Protein AF-A0A965LVF4-F1 (afdb_monomer)

Nearest PDB structures (foldseek):
  2dmk-assembly1_A  TM=5.229E-01  e=3.101E+00  Homo sapiens
  4lzk-assembly1_A  TM=6.615E-01  e=2.451E+00  Burkholderia cenocepacia J2315
  3tes-assembly4_D  TM=3.630E-01  e=1.015E+00  unclassified
  8tbq-assembly2_Q  TM=2.928E-01  e=5.320E-01  Homo sapiens
  6oil-assembly1_A  TM=3.021E-01  e=8.512E-01  Homo sapiens

Secondary structure (DSSP, 8-state):
-PPPEEETTS--EEEE--TT-SEEEEEEEEEETTSPPPSS-SEEEEEE-SBTTB--EEEE-HHHHHTT----------S---PPPPGGGEEEEEEEEEEEETTEEEEEEEEEEEEES----GGG-SS----TTS-SSPPSS-------TT--TTT-GGGSPP-------TT---

pLDDT: mean 78.37, std 16.27, range [44.66, 97.69]

Foldseek 3Di:
DDAAEFQLVFWDKDKDADQQFQWKKKFKFKFFPPDDTDPHGPDIDIDGAPDNVGRIDIDGCSVVQVVQADDPDDDQDDPDPDDDDDSSRKMKIKMWMWGHHPNDTDTDDIDIHIYHNHDDDVVCPGRHDPDCVVPVDDDPDDDDQDDDPPQDCVVDVVSGDDDDDDDDDPPDDD

Sequence (174 aa):
MAINRIFARSPYIIEVDAVGQSGSKVELYIYANGTAPPSTPTYVLEKLIPASNNTQTLYNISPYLMEYIKHPSFFNNYATDNVPLSTNQYVCVDVKRYKLVASVYTLLDSLTYFAFDGFGYYEQGYNPTHIPQQTGFLDKQNYYYWADANNSPLANPLERAGTITAYLPTGYYV

Structure (mmCIF, N/CA/C/O backbone):
data_AF-A0A965LVF4-F1
#
_entry.id   AF-A0A965LVF4-F1
#
loop_
_atom_site.group_PDB
_atom_site.id
_atom_site.type_symbol
_atom_site.label_atom_id
_atom_site.label_alt_id
_atom_site.label_comp_id
_atom_site.label_asym_id
_atom_site.label_entity_id
_atom_site.label_seq_id
_atom_site.pdbx_PDB_ins_code
_atom_site.Cartn_x
_atom_site.Cartn_y
_atom_site.Cartn_z
_atom_site.occupancy
_atom_site.B_iso_or_equiv
_atom_site.auth_seq_id
_atom_site.auth_comp_id
_atom_site.auth_asym_id
_atom_site.auth_atom_id
_atom_site.pdbx_PDB_model_num
ATOM 1 N N . MET A 1 1 ? 3.081 -17.710 -5.293 1.00 44.66 1 MET A N 1
ATOM 2 C CA . MET A 1 1 ? 2.512 -16.772 -4.302 1.00 44.66 1 MET A CA 1
ATOM 3 C C . MET A 1 1 ? 1.898 -15.615 -5.075 1.00 44.66 1 MET A C 1
ATOM 5 O O . MET A 1 1 ? 2.584 -15.064 -5.927 1.00 44.66 1 MET A O 1
ATOM 9 N N . ALA A 1 2 ? 0.606 -15.334 -4.896 1.00 55.59 2 ALA A N 1
ATOM 10 C CA . ALA A 1 2 ? -0.042 -14.222 -5.590 1.00 55.59 2 ALA A CA 1
ATOM 11 C C . ALA A 1 2 ? 0.447 -12.899 -4.985 1.00 55.59 2 ALA A C 1
ATOM 13 O O . ALA A 1 2 ? 0.486 -12.755 -3.766 1.00 55.59 2 ALA A O 1
ATOM 14 N N . ILE A 1 3 ? 0.870 -11.967 -5.835 1.00 66.94 3 ILE A N 1
ATOM 15 C CA . ILE A 1 3 ? 1.339 -10.647 -5.414 1.00 66.94 3 ILE A CA 1
ATOM 16 C C . ILE A 1 3 ? 0.135 -9.714 -5.364 1.00 66.94 3 ILE A C 1
ATOM 18 O O . ILE A 1 3 ? -0.521 -9.521 -6.393 1.00 66.94 3 ILE A O 1
ATOM 22 N N . ASN A 1 4 ? -0.116 -9.110 -4.203 1.00 81.38 4 ASN A N 1
ATOM 23 C CA . ASN A 1 4 ? -1.101 -8.043 -4.069 1.00 81.38 4 ASN A CA 1
ATOM 24 C C . ASN A 1 4 ? -0.482 -6.741 -4.583 1.00 81.38 4 ASN A C 1
ATOM 26 O O . ASN A 1 4 ? 0.526 -6.274 -4.050 1.00 81.38 4 ASN A O 1
ATOM 30 N N . ARG A 1 5 ? -1.050 -6.178 -5.649 1.00 84.94 5 ARG A N 1
ATOM 31 C CA . ARG A 1 5 ? -0.487 -5.018 -6.351 1.00 84.94 5 ARG A CA 1
ATOM 32 C C . ARG A 1 5 ? -1.325 -3.777 -6.091 1.00 84.94 5 ARG A C 1
ATOM 34 O O . ARG A 1 5 ? -2.551 -3.852 -6.066 1.00 84.94 5 ARG A O 1
ATOM 41 N N . ILE A 1 6 ? -0.654 -2.642 -5.944 1.00 87.31 6 ILE A N 1
ATOM 42 C CA . ILE A 1 6 ? -1.279 -1.327 -5.844 1.00 87.31 6 ILE A CA 1
ATOM 43 C C . ILE A 1 6 ? -0.751 -0.441 -6.966 1.00 87.31 6 ILE A C 1
ATOM 45 O O . ILE A 1 6 ? 0.457 -0.281 -7.116 1.00 87.31 6 ILE A O 1
ATOM 49 N N . PHE A 1 7 ? -1.649 0.156 -7.742 1.00 88.50 7 PHE A N 1
ATOM 50 C CA . PHE A 1 7 ? -1.311 1.174 -8.728 1.00 88.50 7 PHE A CA 1
ATOM 51 C C . PHE A 1 7 ? -1.496 2.545 -8.086 1.00 88.50 7 PHE A C 1
ATOM 53 O O . PHE A 1 7 ? -2.608 3.059 -8.028 1.00 88.50 7 PHE A O 1
ATOM 60 N N . ALA A 1 8 ? -0.412 3.118 -7.559 1.00 88.25 8 ALA A N 1
ATOM 61 C CA . ALA A 1 8 ? -0.465 4.261 -6.649 1.00 88.25 8 ALA A CA 1
ATOM 62 C C . ALA A 1 8 ? -0.972 5.566 -7.296 1.00 88.25 8 ALA A C 1
ATOM 64 O O . ALA A 1 8 ? -1.378 6.474 -6.576 1.00 88.25 8 ALA A O 1
ATOM 65 N N . ARG A 1 9 ? -1.022 5.675 -8.635 1.00 84.88 9 ARG A N 1
ATOM 66 C CA . ARG A 1 9 ? -1.658 6.827 -9.310 1.00 84.88 9 ARG A CA 1
ATOM 67 C C . ARG A 1 9 ? -3.179 6.726 -9.341 1.00 84.88 9 ARG A C 1
ATOM 69 O O . ARG A 1 9 ? -3.855 7.721 -9.591 1.00 84.88 9 ARG A O 1
ATOM 76 N N . SER A 1 10 ? -3.718 5.539 -9.094 1.00 85.06 10 SER A N 1
ATOM 77 C CA . SER A 1 10 ? -5.120 5.362 -8.763 1.00 85.06 10 SER A CA 1
ATOM 78 C C . SER A 1 10 ? -5.253 5.300 -7.246 1.00 85.06 10 SER A C 1
ATOM 80 O O . SER A 1 10 ? -4.431 4.679 -6.571 1.00 85.06 10 SER A O 1
ATOM 82 N N . PRO A 1 11 ? -6.272 5.940 -6.668 1.00 89.06 11 PRO A N 1
ATOM 83 C CA . PRO A 1 11 ? -6.552 5.785 -5.248 1.00 89.06 11 PRO A CA 1
ATOM 84 C C . PRO A 1 11 ? -6.600 4.287 -4.844 1.00 89.06 11 PRO A C 1
ATOM 86 O O . PRO A 1 11 ? -7.187 3.509 -5.595 1.00 89.06 11 PRO A O 1
ATOM 89 N N . TYR A 1 12 ? -6.023 3.898 -3.685 1.00 90.81 12 TYR A N 1
ATOM 90 C CA . TYR A 1 12 ? -6.210 2.588 -3.012 1.00 90.81 12 TYR A CA 1
ATOM 91 C C . TYR A 1 12 ? -6.785 2.684 -1.564 1.00 90.81 12 TYR A C 1
ATOM 93 O O . TYR A 1 12 ? -6.193 3.349 -0.716 1.00 90.81 12 TYR A O 1
ATOM 101 N N . ILE A 1 13 ? -7.973 2.100 -1.300 1.00 92.69 13 ILE A N 1
ATOM 102 C CA . ILE A 1 13 ? -8.880 2.405 -0.183 1.00 92.69 13 ILE A CA 1
ATOM 103 C C . ILE A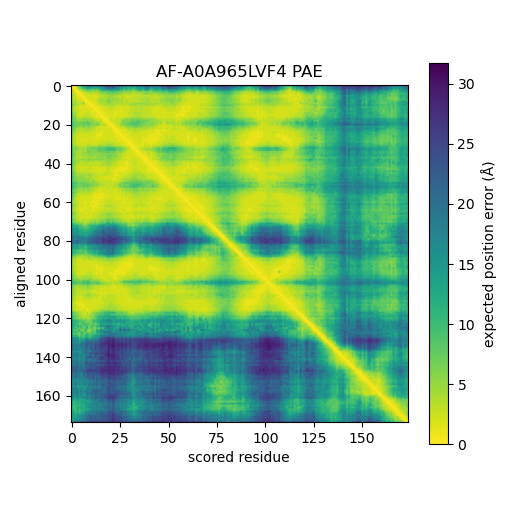 1 13 ? -8.760 1.177 0.678 1.00 92.69 13 ILE A C 1
ATOM 105 O O . ILE A 1 13 ? -9.116 0.070 0.272 1.00 92.69 13 ILE A O 1
ATOM 109 N N . ILE A 1 14 ? -8.311 1.415 1.892 1.00 93.56 14 ILE A N 1
ATOM 110 C CA . ILE A 1 14 ? -8.422 0.461 2.965 1.00 93.56 14 ILE A CA 1
ATOM 111 C C . ILE A 1 14 ? -9.705 0.771 3.720 1.00 93.56 14 ILE A C 1
ATOM 113 O O . ILE A 1 14 ? -9.871 1.860 4.274 1.00 93.56 14 ILE A O 1
ATOM 117 N N . GLU A 1 15 ? -10.609 -0.198 3.723 1.00 94.25 15 GLU A N 1
ATOM 118 C CA . GLU A 1 15 ? -11.815 -0.167 4.537 1.00 94.25 15 GLU A CA 1
ATOM 119 C C . GLU A 1 15 ? -11.566 -0.880 5.867 1.00 94.25 15 GLU A C 1
ATOM 121 O O . GLU A 1 15 ? -10.966 -1.959 5.913 1.00 94.25 15 GLU A O 1
ATOM 126 N N . VAL A 1 16 ? -12.042 -0.278 6.954 1.00 94.56 16 VAL A N 1
ATOM 127 C CA . VAL A 1 16 ? -12.186 -0.935 8.253 1.00 94.56 16 VAL A CA 1
ATOM 128 C C . VAL A 1 16 ? -13.627 -0.768 8.711 1.00 94.56 16 VAL A C 1
ATOM 130 O O . VAL A 1 16 ? -14.039 0.324 9.112 1.00 94.56 16 VAL A O 1
ATOM 133 N N . ASP A 1 17 ? -14.374 -1.865 8.656 1.00 94.69 17 ASP A N 1
ATOM 134 C CA . ASP A 1 17 ? -15.759 -1.954 9.102 1.00 94.69 17 ASP A CA 1
ATOM 135 C C . ASP A 1 17 ? -15.930 -3.199 9.982 1.00 94.69 17 ASP A C 1
ATOM 137 O O . ASP A 1 17 ? -16.076 -4.321 9.498 1.00 94.69 17 ASP A O 1
ATOM 141 N N . ALA A 1 18 ? -15.798 -3.020 11.297 1.00 91.25 18 ALA A N 1
ATOM 142 C CA . ALA A 1 18 ? -15.898 -4.109 12.260 1.00 91.25 18 ALA A CA 1
ATOM 143 C C . ALA A 1 18 ? -16.921 -3.795 13.353 1.00 91.25 18 ALA A C 1
ATOM 145 O O . ALA A 1 18 ? -16.964 -2.697 13.911 1.00 91.25 18 ALA A O 1
ATOM 146 N N . VAL A 1 19 ? -17.710 -4.809 13.714 1.00 88.94 19 VAL A N 1
ATOM 147 C CA . VAL A 1 19 ? -18.745 -4.701 14.747 1.00 88.94 19 VAL A CA 1
ATOM 148 C C . VAL A 1 19 ? -18.129 -4.354 16.103 1.00 88.94 19 VAL A C 1
ATOM 150 O O . VAL A 1 19 ? -17.117 -4.929 16.519 1.00 88.94 19 VAL A O 1
ATOM 153 N N . GLY A 1 20 ? -18.778 -3.426 16.810 1.00 87.00 20 GLY A N 1
ATOM 154 C CA . GLY A 1 20 ? -18.400 -3.024 18.165 1.00 87.00 20 GLY A CA 1
ATOM 155 C C . GLY A 1 20 ? -17.150 -2.146 18.238 1.00 87.00 20 GLY A C 1
ATOM 156 O O . GLY A 1 20 ? -16.641 -1.923 19.336 1.00 87.00 20 GLY A O 1
ATOM 157 N N . GLN A 1 21 ? -16.641 -1.657 17.103 1.00 91.81 21 GLN A N 1
ATOM 158 C CA . GLN A 1 21 ? -15.557 -0.681 17.112 1.00 91.81 21 GLN A CA 1
ATOM 159 C C . GLN A 1 21 ? -16.064 0.710 17.506 1.00 91.81 21 GLN A C 1
ATOM 161 O O . GLN A 1 21 ? -17.236 1.026 17.336 1.00 91.81 21 GLN A O 1
ATOM 166 N N . SER A 1 22 ? -15.179 1.541 18.048 1.00 93.56 22 SER A N 1
ATOM 167 C CA . SER A 1 22 ? -15.413 2.968 18.353 1.00 93.56 22 SER A CA 1
ATOM 168 C C . SER A 1 22 ? -14.593 3.889 17.438 1.00 93.56 22 SER A C 1
ATOM 170 O O . SER A 1 22 ? -14.747 5.106 17.436 1.00 93.56 22 SER A O 1
ATOM 172 N N . GLY A 1 23 ? -13.701 3.291 16.656 1.00 94.44 23 GLY A N 1
ATOM 173 C CA . GLY A 1 23 ? -12.752 3.933 15.764 1.00 94.44 23 GLY A CA 1
ATOM 174 C C . GLY A 1 23 ? -11.878 2.877 15.106 1.00 94.44 23 GLY A C 1
ATOM 175 O O . GLY A 1 23 ? -11.994 1.682 15.396 1.00 94.44 23 GLY A O 1
ATOM 176 N N . SER A 1 24 ? -10.993 3.318 14.230 1.00 96.56 24 SER A N 1
ATOM 177 C CA . SER A 1 24 ? -10.061 2.452 13.524 1.00 96.56 24 SER A CA 1
ATOM 178 C C . SER A 1 24 ? -8.711 3.131 13.356 1.00 96.56 24 SER A C 1
ATOM 180 O O . SER A 1 24 ? -8.580 4.350 13.482 1.00 96.56 24 SER A O 1
ATOM 182 N N . LYS A 1 25 ? -7.699 2.309 13.086 1.00 96.62 25 LYS A N 1
ATOM 183 C CA . LYS A 1 25 ? -6.344 2.755 12.785 1.00 96.62 25 LYS A CA 1
ATOM 184 C C . LYS A 1 25 ? -5.763 1.893 11.674 1.00 96.62 25 LYS A C 1
ATOM 186 O O . LYS A 1 25 ? -5.924 0.674 11.686 1.00 96.62 25 LYS A O 1
ATOM 191 N N . VAL A 1 26 ? -5.075 2.523 10.733 1.00 97.06 26 VAL A N 1
ATOM 192 C CA . VAL A 1 26 ? -4.299 1.868 9.682 1.00 97.06 26 VAL A CA 1
ATOM 193 C C . VAL A 1 26 ? -2.850 2.307 9.827 1.00 97.06 26 VAL A C 1
ATOM 195 O O . VAL A 1 26 ? -2.545 3.498 9.822 1.00 97.06 26 VAL A O 1
ATOM 198 N N . GLU A 1 27 ? -1.960 1.335 9.970 1.00 97.69 27 GLU A N 1
ATOM 199 C CA . GLU A 1 27 ? -0.518 1.557 10.020 1.00 97.69 27 GLU A CA 1
ATOM 200 C C . GLU A 1 27 ? 0.109 1.100 8.707 1.00 97.69 27 GLU A C 1
ATOM 202 O O . GLU A 1 27 ? -0.155 -0.011 8.240 1.00 97.69 27 GLU A O 1
ATOM 207 N N . LEU A 1 28 ? 0.938 1.966 8.126 1.00 96.81 28 LEU A N 1
ATOM 208 C CA . LEU A 1 28 ? 1.671 1.701 6.894 1.00 96.81 28 LEU A CA 1
ATOM 209 C C . LEU A 1 28 ? 3.154 1.572 7.214 1.00 96.81 28 LEU A C 1
ATOM 211 O O . LEU A 1 28 ? 3.748 2.486 7.783 1.00 96.81 28 LEU A O 1
ATOM 215 N N . TYR A 1 29 ? 3.754 0.463 6.808 1.00 97.06 29 TYR A N 1
ATOM 216 C CA . TYR A 1 29 ? 5.190 0.226 6.897 1.00 97.06 29 TYR A CA 1
ATOM 217 C C . TYR A 1 29 ? 5.735 0.185 5.476 1.00 97.06 29 TYR A C 1
ATOM 219 O O . TYR A 1 29 ? 5.589 -0.826 4.795 1.00 97.06 29 TYR A O 1
ATOM 227 N N . ILE A 1 30 ? 6.298 1.298 5.009 1.00 94.94 30 ILE A N 1
ATOM 228 C CA . ILE A 1 30 ? 6.737 1.465 3.619 1.00 94.94 30 ILE A CA 1
ATOM 229 C C . ILE A 1 30 ? 8.246 1.231 3.540 1.00 94.94 30 ILE A C 1
ATOM 231 O O . ILE A 1 30 ? 9.009 1.807 4.317 1.00 94.94 30 ILE A O 1
ATOM 235 N N . TYR A 1 31 ? 8.682 0.390 2.604 1.00 93.06 31 TYR A N 1
ATOM 236 C CA . TYR A 1 31 ? 10.090 0.035 2.431 1.00 93.06 31 TYR A CA 1
ATOM 237 C C . TYR A 1 31 ? 10.438 -0.319 0.987 1.00 93.06 31 TYR A C 1
ATOM 239 O O . TYR A 1 31 ? 9.581 -0.649 0.167 1.00 93.06 31 TYR A O 1
ATOM 247 N N . ALA A 1 32 ? 11.730 -0.245 0.668 1.00 88.06 32 ALA A N 1
ATOM 248 C CA . ALA A 1 32 ? 12.238 -0.662 -0.631 1.00 88.06 32 ALA A CA 1
ATOM 249 C C . ALA A 1 32 ? 12.263 -2.191 -0.727 1.00 88.06 32 ALA A C 1
ATOM 251 O O . ALA A 1 32 ? 12.566 -2.884 0.252 1.00 88.06 32 ALA A O 1
ATOM 252 N N . ASN A 1 33 ? 12.003 -2.736 -1.915 1.00 81.62 33 ASN A N 1
ATOM 253 C CA . ASN A 1 33 ? 12.093 -4.179 -2.092 1.00 81.62 33 ASN A CA 1
ATOM 254 C C . ASN A 1 33 ? 13.529 -4.677 -1.839 1.00 81.62 33 ASN A C 1
ATOM 256 O O . ASN A 1 33 ? 14.497 -4.091 -2.324 1.00 81.62 33 ASN A O 1
ATOM 260 N N . GLY A 1 34 ? 13.653 -5.765 -1.077 1.00 78.88 34 GLY A N 1
ATOM 261 C CA . GLY A 1 34 ? 14.931 -6.322 -0.626 1.00 78.88 34 GLY A CA 1
ATOM 262 C C . GLY A 1 34 ? 15.457 -5.738 0.690 1.00 78.88 34 GLY A C 1
ATOM 263 O O . GLY A 1 34 ? 16.440 -6.248 1.220 1.00 78.88 34 GLY A O 1
ATOM 264 N N . THR A 1 35 ? 14.801 -4.716 1.249 1.00 87.50 35 THR A N 1
ATOM 265 C CA . THR A 1 35 ? 15.080 -4.232 2.610 1.00 87.50 35 THR A CA 1
ATOM 266 C C . THR A 1 35 ? 14.103 -4.829 3.619 1.00 87.50 35 THR A C 1
ATOM 268 O O . THR A 1 35 ? 12.990 -5.222 3.266 1.00 87.50 35 THR A O 1
ATOM 271 N N . ALA A 1 36 ? 14.528 -4.928 4.880 1.00 89.06 36 ALA A N 1
ATOM 272 C CA . ALA A 1 36 ? 13.637 -5.342 5.956 1.00 89.06 36 ALA A CA 1
ATOM 273 C C . ALA A 1 36 ? 12.556 -4.269 6.205 1.00 89.06 36 ALA A C 1
ATOM 275 O O . ALA A 1 36 ? 12.876 -3.076 6.143 1.00 89.06 36 ALA A O 1
ATOM 276 N N . PRO A 1 37 ? 11.309 -4.665 6.531 1.00 90.62 37 PRO A N 1
ATOM 277 C CA . PRO A 1 37 ? 10.281 -3.721 6.944 1.00 90.62 37 PRO A CA 1
ATOM 278 C C . PRO A 1 37 ? 10.746 -2.877 8.147 1.00 90.62 37 PRO A C 1
ATOM 280 O O . PRO A 1 37 ? 11.438 -3.402 9.028 1.00 90.62 37 PRO A O 1
ATOM 283 N N . PRO A 1 38 ? 10.368 -1.590 8.232 1.00 93.19 38 PRO A N 1
ATOM 284 C CA . PRO A 1 38 ? 10.696 -0.742 9.370 1.00 93.19 38 PRO A CA 1
ATOM 285 C C . PRO A 1 38 ? 10.102 -1.303 10.670 1.00 93.19 38 PRO A C 1
ATOM 287 O O . PRO A 1 38 ? 9.018 -1.883 10.673 1.00 93.19 38 PRO A O 1
ATOM 290 N N . SER A 1 39 ? 10.782 -1.101 11.802 1.00 92.81 39 SER A N 1
ATOM 291 C CA . SER A 1 39 ? 10.277 -1.537 13.115 1.00 92.81 39 SER A CA 1
ATOM 292 C C . SER A 1 39 ? 9.108 -0.680 13.617 1.00 92.81 39 SER A C 1
ATOM 294 O O . SER A 1 39 ? 8.259 -1.159 14.370 1.00 92.81 39 SER A O 1
ATOM 296 N N . THR A 1 40 ? 9.043 0.576 13.177 1.00 94.62 40 THR A N 1
ATOM 297 C CA . THR A 1 40 ? 7.975 1.537 13.472 1.00 94.62 40 THR A CA 1
ATOM 298 C C . THR A 1 40 ? 7.178 1.856 12.210 1.00 94.62 40 THR A C 1
ATOM 300 O O . THR A 1 40 ? 7.772 1.911 11.132 1.00 94.62 40 THR A O 1
ATOM 303 N N . PRO A 1 41 ? 5.861 2.108 12.311 1.00 96.00 41 PRO A N 1
ATOM 304 C CA . PRO A 1 41 ? 5.069 2.484 11.147 1.00 96.00 41 PRO A CA 1
ATOM 305 C C . PRO A 1 41 ? 5.577 3.800 10.549 1.00 96.00 41 PRO A C 1
ATOM 307 O O . PRO A 1 41 ? 5.876 4.748 11.275 1.00 96.00 41 PRO A O 1
ATOM 310 N N . THR A 1 42 ? 5.665 3.855 9.222 1.00 96.38 42 THR A N 1
ATOM 311 C CA . THR A 1 42 ? 5.982 5.067 8.457 1.00 96.38 42 THR A CA 1
ATOM 312 C C . THR A 1 42 ? 4.851 6.085 8.576 1.00 96.38 42 THR A C 1
ATOM 314 O O . THR A 1 42 ? 5.103 7.267 8.783 1.00 96.38 42 THR A O 1
ATOM 317 N N . TYR A 1 43 ? 3.605 5.608 8.499 1.00 96.62 43 TYR A N 1
ATOM 318 C CA . TYR A 1 43 ? 2.407 6.416 8.703 1.00 96.62 43 TYR A CA 1
ATOM 319 C C . TYR A 1 43 ? 1.424 5.711 9.628 1.00 96.62 43 TYR A C 1
ATOM 321 O O . TYR A 1 43 ? 1.228 4.496 9.543 1.00 96.62 43 TYR A O 1
ATOM 329 N N . VAL A 1 44 ? 0.771 6.504 10.476 1.00 96.94 44 VAL A N 1
ATOM 330 C CA . VAL A 1 44 ? -0.343 6.075 11.320 1.00 96.94 44 VAL A CA 1
ATOM 331 C C . VAL A 1 44 ? -1.541 6.945 10.979 1.00 96.94 44 VAL A C 1
ATOM 333 O O . VAL A 1 44 ? -1.518 8.155 11.190 1.00 96.94 44 VAL A O 1
ATOM 336 N N . LEU A 1 45 ? -2.574 6.328 10.416 1.00 96.31 45 LEU A N 1
ATOM 337 C CA . LEU A 1 45 ? -3.823 6.985 10.059 1.00 96.31 45 LEU A CA 1
ATOM 338 C C . LEU A 1 45 ? -4.900 6.496 11.018 1.00 96.31 45 LEU A C 1
ATOM 340 O O . LEU A 1 45 ? -5.143 5.295 11.096 1.00 96.31 45 LEU A O 1
ATOM 344 N N . GLU A 1 46 ? -5.559 7.401 11.728 1.00 95.44 46 GLU A N 1
ATOM 345 C CA . GLU A 1 46 ? -6.633 7.045 12.652 1.00 95.44 46 GLU A CA 1
ATOM 346 C C . GLU A 1 46 ? -7.849 7.948 12.479 1.00 95.44 46 GLU A C 1
ATOM 348 O O . GLU A 1 46 ? -7.743 9.125 12.124 1.00 95.44 46 GLU A O 1
ATOM 353 N N . LYS A 1 47 ? -9.027 7.375 12.713 1.00 94.44 47 LYS A N 1
ATOM 354 C CA . LYS A 1 47 ? -10.277 8.121 12.845 1.00 94.44 47 LYS A CA 1
ATOM 355 C C . LYS A 1 47 ? -11.278 7.357 13.693 1.00 94.44 47 LYS A C 1
ATOM 357 O O . LYS A 1 47 ? -11.313 6.127 13.715 1.00 94.44 47 LYS A O 1
ATOM 362 N N . LEU A 1 48 ? -12.135 8.119 14.357 1.00 94.31 48 LEU A N 1
ATOM 363 C CA . LEU A 1 48 ? -13.313 7.587 15.024 1.00 94.31 48 LEU A CA 1
ATOM 364 C C . LEU A 1 48 ? -14.396 7.252 13.995 1.00 94.31 48 LEU A C 1
ATOM 366 O O . LEU A 1 48 ? -14.432 7.824 12.900 1.00 94.31 48 LEU A O 1
ATOM 370 N N . ILE A 1 49 ? -15.277 6.322 14.355 1.00 94.31 49 ILE A N 1
ATOM 371 C CA . ILE A 1 49 ? -16.462 6.044 13.542 1.00 94.31 49 ILE A CA 1
ATOM 372 C C . ILE A 1 49 ? -17.439 7.223 13.626 1.00 94.31 49 ILE A C 1
ATOM 374 O O . ILE A 1 49 ? -17.514 7.877 14.669 1.00 94.31 49 ILE A O 1
ATOM 378 N N . PRO A 1 50 ? -18.214 7.492 12.566 1.00 91.38 50 PRO A N 1
ATOM 379 C CA . PRO A 1 50 ? -19.208 8.559 12.593 1.00 91.38 50 PRO A CA 1
ATOM 380 C C . PRO A 1 50 ? -20.342 8.286 13.593 1.00 91.38 50 PRO A C 1
ATOM 382 O O . PRO A 1 50 ? -20.842 9.224 14.211 1.00 91.38 50 PRO A O 1
ATOM 385 N N . ALA A 1 51 ? -20.753 7.024 13.764 1.00 89.50 51 ALA A N 1
ATOM 386 C CA . ALA A 1 51 ? -21.767 6.612 14.735 1.00 89.50 51 ALA A CA 1
ATOM 387 C C . ALA A 1 51 ? -21.681 5.103 15.016 1.00 89.50 51 ALA A C 1
ATOM 389 O O . ALA A 1 51 ? -21.190 4.347 14.188 1.00 89.50 51 ALA A O 1
ATOM 390 N N . SER A 1 52 ? -22.212 4.626 16.145 1.00 88.56 52 SER A N 1
ATOM 391 C CA . SER A 1 52 ? -22.178 3.195 16.511 1.00 88.56 52 SER A CA 1
ATOM 392 C C . SER A 1 52 ? -22.930 2.272 15.541 1.00 88.56 52 SER A C 1
ATOM 394 O O . SER A 1 52 ? -22.632 1.083 15.476 1.00 88.56 52 SER A O 1
ATOM 396 N N . ASN A 1 53 ? -23.885 2.810 14.781 1.00 89.50 53 ASN A N 1
ATOM 397 C CA . ASN A 1 53 ? -24.615 2.118 13.717 1.00 89.50 53 ASN A CA 1
ATOM 398 C C . ASN A 1 53 ? -24.002 2.320 12.317 1.00 89.50 53 ASN A C 1
ATOM 400 O O . ASN A 1 53 ? -24.529 1.782 11.349 1.00 89.50 53 ASN A O 1
ATOM 404 N N . ASN A 1 54 ? -22.929 3.105 12.200 1.00 90.50 54 ASN A N 1
ATOM 405 C CA . ASN A 1 54 ? -22.154 3.272 10.977 1.00 90.50 54 ASN A CA 1
ATOM 406 C C . ASN A 1 54 ? -20.666 3.174 11.318 1.00 90.50 54 ASN A C 1
ATOM 408 O O . ASN A 1 54 ? -20.002 4.167 11.621 1.00 90.50 54 ASN A O 1
ATOM 412 N N . THR A 1 55 ? -20.161 1.946 11.298 1.00 92.06 55 THR A N 1
ATOM 413 C CA . THR A 1 55 ? -18.791 1.631 11.686 1.00 92.06 55 THR A CA 1
ATOM 414 C C . THR A 1 55 ? -17.783 1.845 10.560 1.00 92.06 55 THR A C 1
ATOM 416 O O . THR A 1 55 ? -16.589 1.854 10.840 1.00 92.06 55 THR A O 1
ATOM 419 N N . GLN A 1 56 ? -18.211 2.086 9.320 1.00 94.06 56 GLN A N 1
ATOM 420 C CA . GLN A 1 56 ? -17.307 2.137 8.175 1.00 94.06 56 GLN A CA 1
ATOM 421 C C . GLN A 1 56 ? -16.313 3.304 8.266 1.00 94.06 56 GLN A C 1
ATOM 423 O O . GLN A 1 56 ? -16.664 4.470 8.464 1.00 94.06 56 GLN A O 1
ATOM 428 N N . THR A 1 57 ? -15.039 2.985 8.050 1.00 94.62 57 THR A N 1
ATOM 429 C CA . THR A 1 57 ? -13.960 3.967 7.932 1.00 94.62 57 THR A CA 1
ATOM 430 C C . THR A 1 57 ? -13.106 3.655 6.712 1.00 94.62 57 THR A C 1
ATOM 432 O O . THR A 1 57 ? -12.716 2.510 6.494 1.00 94.62 57 THR A O 1
ATOM 435 N N . LEU A 1 58 ? -12.834 4.682 5.907 1.00 95.44 58 LEU A N 1
ATOM 436 C CA . LEU A 1 58 ? -12.123 4.569 4.634 1.00 95.44 58 LEU A CA 1
ATOM 437 C C . LEU A 1 58 ? -10.833 5.394 4.679 1.00 95.44 58 LEU A C 1
ATOM 439 O O . LEU A 1 58 ? -10.853 6.555 5.114 1.00 95.44 58 LEU A O 1
ATOM 443 N N . TYR A 1 59 ? -9.7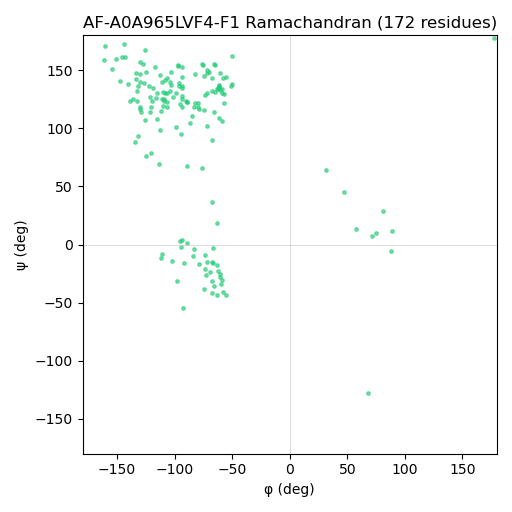41 4.797 4.200 1.00 95.62 59 TYR A N 1
ATOM 444 C CA . TYR A 1 59 ? -8.405 5.392 4.148 1.00 95.62 59 TYR A CA 1
ATOM 445 C C . TYR A 1 59 ? -7.808 5.239 2.753 1.00 95.62 59 TYR A C 1
ATOM 447 O O . TYR A 1 59 ? -7.582 4.119 2.308 1.00 95.62 59 TYR A O 1
ATOM 455 N N . ASN A 1 60 ? -7.520 6.350 2.072 1.00 94.94 60 ASN A N 1
ATOM 456 C CA . ASN A 1 60 ? -6.797 6.314 0.803 1.00 94.94 60 ASN A CA 1
ATOM 457 C C . ASN A 1 60 ? -5.291 6.291 1.067 1.00 94.94 60 ASN A C 1
ATOM 459 O O . ASN A 1 60 ? -4.739 7.295 1.511 1.00 94.94 60 ASN A O 1
ATOM 463 N N . ILE A 1 61 ? -4.637 5.165 0.787 1.00 94.69 61 ILE A N 1
ATOM 464 C CA . ILE A 1 61 ? -3.208 4.995 1.065 1.00 94.69 61 ILE A CA 1
ATOM 465 C C . ILE A 1 61 ? -2.311 5.382 -0.119 1.00 94.69 61 ILE A C 1
ATOM 467 O O . ILE A 1 61 ? -1.122 5.612 0.071 1.00 94.69 61 ILE A O 1
ATOM 471 N N . SER A 1 62 ? -2.866 5.513 -1.328 1.00 93.19 62 SER A N 1
ATOM 472 C CA . SER A 1 62 ? -2.093 5.788 -2.549 1.00 93.19 62 SER A CA 1
ATOM 473 C C . SER A 1 62 ? -1.206 7.039 -2.507 1.00 93.19 62 SER A C 1
ATOM 475 O O . SER A 1 62 ? -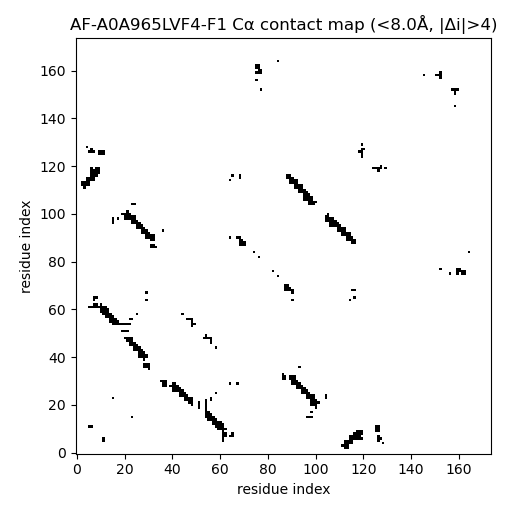0.049 6.924 -2.912 1.00 93.19 62 SER A O 1
ATOM 477 N N . PRO A 1 63 ? -1.662 8.203 -1.993 1.00 93.75 63 PRO A N 1
ATOM 478 C CA . PRO A 1 63 ? -0.815 9.395 -1.920 1.00 93.75 63 PRO A CA 1
ATOM 479 C C . PRO A 1 63 ? 0.464 9.163 -1.106 1.00 93.75 63 PRO A C 1
ATOM 481 O O . PRO A 1 63 ? 1.543 9.548 -1.541 1.00 93.75 63 PRO A O 1
ATOM 484 N N . TYR A 1 64 ? 0.356 8.444 0.016 1.00 94.69 64 TYR A N 1
ATOM 485 C CA . TYR A 1 64 ? 1.495 8.121 0.877 1.00 94.69 64 TYR A CA 1
ATOM 486 C C . TYR A 1 64 ? 2.481 7.166 0.203 1.00 94.69 64 TYR A C 1
ATOM 488 O O . TYR A 1 64 ? 3.675 7.235 0.459 1.00 94.69 64 TYR A O 1
ATOM 496 N N . LEU A 1 65 ? 2.002 6.271 -0.664 1.00 93.44 65 LEU A N 1
ATOM 497 C CA . LEU A 1 65 ? 2.866 5.352 -1.407 1.00 93.44 65 LEU A CA 1
ATOM 498 C C . LEU A 1 65 ? 3.610 6.077 -2.536 1.00 93.44 65 LEU A C 1
ATOM 500 O O . LEU A 1 65 ? 4.791 5.811 -2.752 1.00 93.44 65 LEU A O 1
ATOM 504 N N . MET A 1 66 ? 2.949 7.017 -3.222 1.00 91.19 66 MET A N 1
ATOM 505 C CA . MET A 1 66 ? 3.556 7.794 -4.310 1.00 91.19 66 MET A CA 1
ATOM 506 C C . MET A 1 66 ? 4.777 8.604 -3.864 1.00 91.19 66 MET A C 1
ATOM 508 O O . MET A 1 66 ? 5.723 8.727 -4.633 1.00 91.19 66 MET A O 1
ATOM 512 N N . GLU A 1 67 ? 4.800 9.111 -2.630 1.00 90.38 67 GLU A N 1
ATOM 513 C CA . GLU A 1 67 ? 5.946 9.862 -2.086 1.00 90.38 67 GLU A CA 1
ATOM 514 C C . GLU A 1 67 ? 7.248 9.042 -2.041 1.00 90.38 67 GLU A C 1
ATOM 516 O O . GLU A 1 67 ? 8.352 9.597 -2.068 1.00 90.38 67 GLU A O 1
ATOM 521 N N . TYR A 1 68 ? 7.128 7.714 -1.980 1.00 89.88 68 TYR A N 1
ATOM 522 C CA . TYR A 1 68 ? 8.255 6.798 -1.829 1.00 89.88 68 TYR A CA 1
ATOM 523 C C . TYR A 1 68 ? 8.653 6.118 -3.140 1.00 89.88 68 TYR A C 1
ATOM 525 O O . TYR A 1 68 ? 9.752 5.567 -3.217 1.00 89.88 68 TYR A O 1
ATOM 533 N N . ILE A 1 69 ? 7.814 6.184 -4.177 1.00 88.31 69 ILE A N 1
ATOM 534 C CA . ILE A 1 69 ? 8.151 5.650 -5.496 1.00 88.31 69 ILE A CA 1
ATOM 535 C C . ILE A 1 69 ? 8.999 6.682 -6.240 1.00 88.31 69 ILE A C 1
ATOM 537 O O . ILE A 1 69 ? 8.590 7.825 -6.436 1.00 88.31 69 ILE A O 1
ATOM 541 N N . LYS A 1 70 ? 10.207 6.284 -6.649 1.00 84.44 70 LYS A N 1
ATOM 542 C CA . LYS A 1 70 ? 11.159 7.172 -7.322 1.00 84.44 70 LYS A CA 1
ATOM 543 C C . LYS A 1 70 ? 11.687 6.526 -8.593 1.00 84.44 70 LYS A C 1
ATOM 545 O O . LYS A 1 70 ? 12.070 5.360 -8.595 1.00 84.44 70 LYS A O 1
ATOM 550 N N . HIS A 1 71 ? 11.827 7.340 -9.636 1.00 79.50 71 HIS A N 1
ATOM 551 C CA . HIS A 1 71 ? 12.479 6.966 -10.895 1.00 79.50 71 HIS A CA 1
ATOM 552 C C . HIS A 1 71 ? 13.767 7.782 -11.072 1.00 79.50 71 HIS A C 1
ATOM 554 O O . HIS A 1 71 ? 13.807 8.696 -11.892 1.00 79.50 71 HIS A O 1
ATOM 560 N N . PRO A 1 72 ? 14.812 7.526 -10.258 1.00 72.88 72 PRO A N 1
ATOM 561 C CA . PRO A 1 72 ? 16.007 8.373 -10.212 1.00 72.88 72 PRO A CA 1
ATOM 562 C C . PRO A 1 72 ? 16.856 8.289 -11.485 1.00 72.88 72 PRO A C 1
ATOM 564 O O . PRO A 1 72 ? 17.622 9.202 -11.779 1.00 72.88 72 PRO A O 1
ATOM 567 N N . SER A 1 73 ? 16.743 7.190 -12.226 1.00 69.94 73 SER A N 1
ATOM 568 C CA . SER A 1 73 ? 17.492 6.964 -13.452 1.00 69.94 73 SER A CA 1
ATOM 569 C C . SER A 1 73 ? 16.672 6.144 -14.436 1.00 69.94 73 SER A C 1
ATOM 571 O O . SER A 1 73 ? 15.988 5.185 -14.072 1.00 69.94 73 SER A O 1
ATOM 57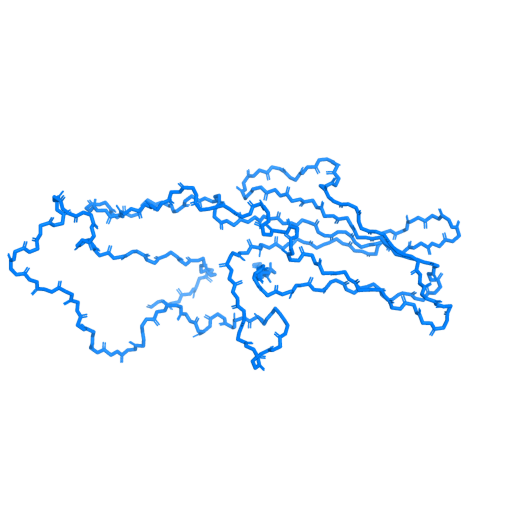3 N N . PHE A 1 74 ? 16.787 6.511 -15.705 1.00 64.75 74 PHE A N 1
ATOM 574 C CA . PHE A 1 74 ? 16.402 5.677 -16.830 1.00 64.75 74 PHE A CA 1
ATOM 575 C C . PHE A 1 74 ? 17.661 4.957 -17.319 1.00 64.75 74 PHE A C 1
ATOM 577 O O . PHE A 1 74 ? 18.651 5.606 -17.663 1.00 64.75 74 PHE A O 1
ATOM 584 N N . PHE A 1 75 ? 17.646 3.624 -17.311 1.00 61.28 75 PHE A N 1
ATOM 585 C CA . PHE A 1 75 ? 18.731 2.826 -17.874 1.00 61.28 75 PHE A CA 1
ATOM 586 C C . PHE A 1 75 ? 18.391 2.476 -19.313 1.00 61.28 75 PHE A C 1
ATOM 588 O O . PHE A 1 75 ? 17.342 1.900 -19.594 1.00 61.28 75 PHE A O 1
ATOM 595 N N . ASN A 1 76 ? 19.300 2.823 -20.215 1.00 58.00 76 ASN A N 1
ATOM 596 C CA . ASN A 1 76 ? 19.188 2.465 -21.612 1.00 58.00 76 ASN A CA 1
ATOM 597 C C . ASN A 1 76 ? 20.062 1.236 -21.858 1.00 58.00 76 ASN A C 1
ATOM 599 O O . ASN A 1 76 ? 21.289 1.362 -21.921 1.00 58.00 76 ASN A O 1
ATOM 603 N N . ASN A 1 77 ? 19.444 0.055 -21.921 1.00 57.69 77 ASN A N 1
ATOM 604 C CA . ASN A 1 77 ? 20.178 -1.168 -22.218 1.00 57.69 77 ASN A CA 1
ATOM 605 C C . ASN A 1 77 ? 20.706 -1.085 -23.647 1.00 57.69 77 ASN A C 1
ATOM 607 O O . ASN A 1 77 ? 19.954 -1.058 -24.617 1.00 57.69 77 ASN A O 1
ATOM 611 N N . TYR A 1 78 ? 22.027 -1.024 -23.759 1.00 59.41 78 TYR A N 1
ATOM 612 C CA . TYR A 1 78 ? 22.725 -0.941 -25.026 1.00 59.41 78 TYR A CA 1
ATOM 613 C C . TYR A 1 78 ? 23.818 -1.996 -25.072 1.00 59.41 78 TYR A C 1
ATOM 615 O O . TYR A 1 78 ? 24.752 -1.940 -24.276 1.00 59.41 78 TYR A O 1
ATOM 623 N N . ALA A 1 79 ? 23.699 -2.939 -26.009 1.00 56.78 79 ALA A N 1
ATOM 624 C CA . ALA A 1 79 ? 24.678 -3.999 -26.268 1.00 56.78 79 ALA A CA 1
ATOM 625 C C . ALA A 1 79 ? 25.021 -4.915 -25.070 1.00 56.78 79 ALA A C 1
ATOM 627 O O . ALA A 1 79 ? 25.972 -5.691 -25.136 1.00 56.78 79 ALA A O 1
ATOM 628 N N . THR A 1 80 ? 24.230 -4.865 -23.999 1.00 55.97 80 THR A N 1
ATOM 629 C CA . THR A 1 80 ? 24.255 -5.807 -22.880 1.00 55.97 80 THR A CA 1
ATOM 630 C C . THR A 1 80 ? 22.837 -6.296 -22.638 1.00 55.97 80 THR A C 1
ATOM 632 O O . THR A 1 80 ? 21.977 -5.513 -22.228 1.00 55.97 80 THR A O 1
ATOM 635 N N . ASP A 1 81 ? 22.591 -7.580 -22.871 1.00 55.22 81 ASP A N 1
ATOM 636 C CA . ASP A 1 81 ? 21.382 -8.224 -22.377 1.00 55.22 81 ASP A CA 1
ATOM 637 C C . ASP A 1 81 ? 21.483 -8.388 -20.853 1.00 55.22 81 ASP A C 1
ATOM 639 O O . ASP A 1 81 ? 22.559 -8.647 -20.308 1.00 55.22 81 ASP A O 1
ATOM 643 N N . ASN A 1 82 ? 20.335 -8.315 -20.171 1.00 52.91 82 ASN A N 1
ATOM 644 C CA . ASN A 1 82 ? 20.146 -8.875 -18.828 1.00 52.91 82 ASN A CA 1
ATOM 645 C C . ASN A 1 82 ? 20.641 -8.062 -17.606 1.00 52.91 82 ASN A C 1
ATOM 647 O O . ASN A 1 82 ? 20.934 -8.653 -16.566 1.00 52.91 82 ASN A O 1
ATOM 651 N N . VAL A 1 83 ? 20.683 -6.723 -17.660 1.00 57.88 83 VAL A N 1
ATOM 652 C CA . VAL A 1 83 ? 20.835 -5.911 -16.431 1.00 57.88 83 VAL A CA 1
ATOM 653 C C . VAL A 1 83 ? 19.473 -5.797 -15.726 1.00 57.88 83 VAL A C 1
ATOM 655 O O . VAL A 1 83 ? 18.543 -5.244 -16.321 1.00 57.88 83 VAL A O 1
ATOM 658 N N . PRO A 1 84 ? 19.309 -6.291 -14.479 1.00 59.22 84 PRO A N 1
ATOM 659 C CA . PRO A 1 84 ? 18.059 -6.136 -13.741 1.00 59.22 84 PRO A CA 1
ATOM 660 C C . PRO A 1 84 ? 17.743 -4.653 -13.529 1.00 59.22 84 PRO A C 1
ATOM 662 O O . PRO A 1 84 ? 18.609 -3.891 -13.091 1.00 59.22 84 PRO A O 1
ATOM 665 N N . LEU A 1 85 ? 16.499 -4.241 -13.796 1.00 59.88 85 LEU A N 1
ATOM 666 C CA . LEU A 1 85 ? 16.047 -2.909 -13.398 1.00 59.88 85 LEU A CA 1
ATOM 667 C C . LEU A 1 85 ? 16.196 -2.739 -11.885 1.00 59.88 85 LEU A C 1
ATOM 669 O O . LEU A 1 85 ? 15.970 -3.668 -11.105 1.00 59.88 85 LEU A O 1
ATOM 673 N N . SER A 1 86 ? 16.559 -1.525 -11.475 1.00 65.38 86 SER A N 1
ATOM 674 C CA . SER A 1 86 ? 16.657 -1.182 -10.061 1.00 65.38 86 SER A CA 1
ATOM 675 C C . SER A 1 86 ? 15.322 -1.440 -9.361 1.00 65.38 86 SER A C 1
ATOM 677 O O . SER A 1 86 ? 14.276 -0.944 -9.781 1.00 65.38 86 SER A O 1
ATOM 679 N N . THR A 1 87 ? 15.363 -2.161 -8.242 1.00 67.50 87 THR A N 1
ATOM 680 C CA . THR A 1 87 ? 14.194 -2.405 -7.385 1.00 67.50 87 THR A CA 1
ATOM 681 C C . THR A 1 87 ? 13.673 -1.140 -6.696 1.00 67.50 87 THR A C 1
ATOM 683 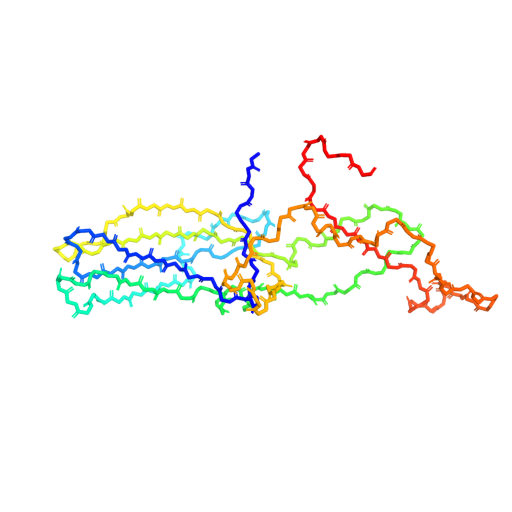O O . THR A 1 87 ? 12.644 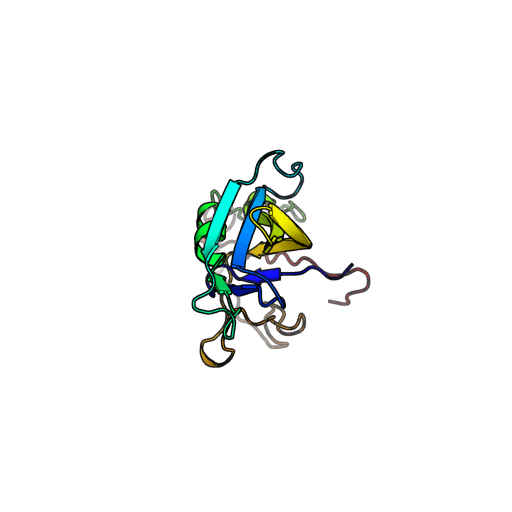-1.199 -6.034 1.00 67.50 87 THR A O 1
ATOM 686 N N . ASN A 1 88 ? 14.332 0.010 -6.884 1.00 69.12 88 ASN A N 1
ATOM 687 C CA . ASN A 1 88 ? 13.916 1.306 -6.343 1.00 69.12 88 ASN A CA 1
ATOM 688 C C . ASN A 1 88 ? 12.696 1.918 -7.060 1.00 69.12 88 ASN A C 1
ATOM 690 O O . ASN A 1 88 ? 12.175 2.931 -6.600 1.00 69.12 88 ASN A O 1
ATOM 694 N N . GLN A 1 89 ? 12.251 1.334 -8.179 1.00 77.62 89 GLN A N 1
ATOM 695 C CA . GLN A 1 89 ? 11.139 1.850 -8.996 1.00 77.62 89 GLN A CA 1
ATOM 696 C C . GLN A 1 89 ? 9.743 1.445 -8.485 1.00 77.62 89 GLN A C 1
ATOM 698 O O . GLN A 1 89 ? 8.728 1.861 -9.043 1.00 77.62 89 GLN A O 1
ATOM 703 N N . TYR A 1 90 ? 9.675 0.628 -7.435 1.00 84.19 90 TYR A N 1
ATOM 704 C CA . TYR A 1 90 ? 8.446 0.254 -6.738 1.00 84.19 90 TYR A CA 1
ATOM 705 C C . TYR A 1 90 ? 8.738 0.088 -5.248 1.00 84.19 90 TYR A C 1
ATOM 707 O O . TYR A 1 90 ? 9.889 -0.077 -4.841 1.00 84.19 90 TYR A O 1
ATOM 715 N N . VAL A 1 91 ? 7.694 0.131 -4.425 1.00 90.56 91 VAL A N 1
ATOM 716 C CA . VAL A 1 91 ? 7.825 0.025 -2.967 1.00 90.56 91 VAL A CA 1
ATOM 717 C C . VAL A 1 91 ? 6.969 -1.106 -2.432 1.00 90.56 91 VAL A C 1
ATOM 719 O O . VAL A 1 91 ? 5.907 -1.417 -2.971 1.00 90.56 91 VAL A O 1
ATOM 722 N N . CYS A 1 92 ? 7.436 -1.729 -1.362 1.00 91.62 92 CYS A N 1
ATOM 723 C CA . CYS A 1 92 ? 6.651 -2.674 -0.592 1.00 91.62 92 CYS A CA 1
ATOM 724 C C . CYS A 1 92 ? 5.973 -1.923 0.555 1.00 91.62 92 CYS A C 1
ATOM 726 O O . CYS A 1 92 ? 6.545 -0.994 1.130 1.00 91.62 92 CYS A O 1
ATOM 728 N N . VAL A 1 93 ? 4.749 -2.322 0.884 1.00 94.50 93 VAL A N 1
ATOM 729 C CA . VAL A 1 93 ? 4.036 -1.798 2.044 1.00 94.50 93 VAL A CA 1
ATOM 730 C C . VAL A 1 93 ? 3.362 -2.925 2.806 1.00 94.50 93 VAL A C 1
ATOM 732 O O . VAL A 1 93 ? 2.559 -3.667 2.240 1.00 94.50 93 VAL A O 1
ATOM 735 N N . ASP A 1 94 ? 3.650 -3.015 4.101 1.00 95.19 94 ASP A N 1
ATOM 736 C CA . ASP A 1 94 ? 2.820 -3.792 5.015 1.00 95.19 94 ASP A CA 1
ATOM 737 C C . ASP A 1 94 ? 1.734 -2.881 5.580 1.00 95.19 94 ASP A C 1
ATOM 739 O O . ASP A 1 94 ? 2.013 -1.829 6.163 1.00 95.19 94 ASP A O 1
ATOM 743 N N . VAL A 1 95 ? 0.485 -3.290 5.388 1.00 96.31 95 VAL A N 1
ATOM 744 C CA . VAL A 1 95 ? -0.697 -2.587 5.879 1.00 96.31 95 VAL A CA 1
ATOM 745 C C . VAL A 1 95 ? -1.266 -3.383 7.037 1.00 96.31 95 VAL A C 1
ATOM 747 O O . VAL A 1 95 ? -1.699 -4.522 6.856 1.00 96.31 95 VAL A O 1
ATOM 750 N N . LYS A 1 96 ? -1.298 -2.767 8.219 1.00 96.88 96 LYS A N 1
ATOM 751 C CA . LYS A 1 96 ? -1.939 -3.335 9.407 1.00 96.88 96 LYS A CA 1
ATOM 752 C C . LYS A 1 96 ? -3.197 -2.557 9.737 1.00 96.88 96 LYS A C 1
ATOM 754 O O . LYS A 1 96 ? -3.142 -1.339 9.916 1.00 96.88 96 LYS A O 1
ATOM 759 N N . ARG A 1 97 ? -4.326 -3.257 9.835 1.00 96.94 97 ARG A N 1
ATOM 760 C CA . ARG A 1 97 ? -5.617 -2.653 10.186 1.00 96.94 97 ARG A CA 1
ATOM 761 C C . ARG A 1 97 ? -5.953 -2.970 11.630 1.00 96.94 97 ARG A C 1
ATOM 763 O O . ARG A 1 97 ? -5.807 -4.105 12.074 1.00 96.94 97 ARG A O 1
ATOM 770 N N . TYR A 1 98 ? -6.449 -1.979 12.353 1.00 96.81 98 TYR A N 1
ATOM 771 C CA . TYR A 1 98 ? -6.846 -2.110 13.745 1.00 96.81 98 TYR A CA 1
ATOM 772 C C . TYR A 1 98 ? -8.246 -1.548 13.950 1.00 96.81 98 TYR A C 1
ATOM 774 O O . TYR A 1 98 ? -8.615 -0.533 13.354 1.00 96.81 98 TYR A O 1
ATOM 782 N N . LYS A 1 99 ? -8.985 -2.156 14.877 1.00 95.44 99 LYS A N 1
ATOM 783 C CA . LYS A 1 99 ? -10.209 -1.581 15.443 1.00 95.44 99 LYS A CA 1
ATOM 784 C C . LYS A 1 99 ? -9.957 -1.094 16.865 1.00 95.44 99 LYS A C 1
ATOM 786 O O . LYS A 1 99 ? -9.232 -1.740 17.624 1.00 95.44 99 LYS A O 1
ATOM 791 N N . LEU A 1 100 ? -10.577 0.019 17.232 1.00 95.44 100 LEU A N 1
ATOM 792 C CA . LEU A 1 100 ? -10.578 0.542 18.594 1.00 95.44 100 LEU A CA 1
ATOM 793 C C . LEU A 1 100 ? -11.757 -0.057 19.364 1.00 95.44 100 LEU A C 1
ATOM 795 O O . LEU A 1 100 ? -12.902 0.116 18.952 1.00 95.44 100 LEU A O 1
ATOM 799 N N . VAL A 1 101 ? -11.490 -0.733 20.480 1.00 92.00 101 VAL A N 1
ATOM 800 C CA . VAL A 1 101 ? -12.514 -1.279 21.384 1.00 92.00 101 VAL A CA 1
ATOM 801 C C . VAL A 1 101 ? -12.138 -0.903 22.809 1.00 92.00 101 VAL A C 1
ATOM 803 O O . VAL A 1 101 ? -11.036 -1.219 23.246 1.00 92.00 101 VAL A O 1
ATOM 806 N N . ALA A 1 102 ? -13.039 -0.229 23.530 1.00 87.50 102 ALA A N 1
ATOM 807 C CA . ALA A 1 102 ? -12.826 0.162 24.930 1.00 87.50 102 ALA A CA 1
ATOM 808 C C . ALA A 1 102 ? -11.444 0.816 25.177 1.00 87.50 102 ALA A C 1
ATOM 810 O O . ALA A 1 102 ? -10.737 0.471 26.121 1.00 87.50 102 ALA A O 1
ATOM 811 N N . SER A 1 103 ? -11.056 1.739 24.289 1.00 88.38 103 SER A N 1
ATOM 812 C CA . SER A 1 103 ? -9.778 2.476 24.310 1.00 88.38 103 SER A CA 1
ATOM 813 C C . SER A 1 103 ? -8.516 1.681 23.946 1.00 88.38 103 SER A C 1
ATOM 815 O O . SER A 1 103 ? -7.418 2.224 24.035 1.00 88.38 103 SER A O 1
ATOM 817 N N . VAL A 1 104 ? -8.639 0.432 23.486 1.00 93.06 104 VAL A N 1
ATOM 818 C CA . VAL A 1 104 ? -7.504 -0.386 23.031 1.00 93.06 104 VAL A CA 1
ATOM 819 C C . VAL A 1 104 ? -7.621 -0.684 21.538 1.00 93.06 104 VAL A C 1
ATOM 821 O O . VAL A 1 104 ? -8.662 -1.136 21.056 1.00 93.06 104 VAL A O 1
ATOM 824 N N . TYR A 1 105 ? -6.537 -0.455 20.793 1.00 95.06 105 TYR A N 1
ATOM 825 C CA . TYR A 1 105 ? -6.440 -0.875 19.397 1.00 95.06 105 TYR A CA 1
ATOM 826 C C . TYR A 1 105 ? -6.107 -2.364 19.312 1.00 95.06 105 TYR A C 1
ATOM 828 O O . TYR A 1 105 ? -5.070 -2.813 19.796 1.00 95.06 105 TYR A O 1
ATOM 836 N N . THR A 1 106 ? -6.977 -3.122 18.653 1.00 94.50 106 THR A N 1
ATOM 837 C CA . THR A 1 106 ? -6.809 -4.558 18.404 1.00 94.50 106 THR A CA 1
ATOM 838 C C . THR A 1 106 ? -6.552 -4.791 16.922 1.00 94.50 106 THR A C 1
ATOM 840 O O . THR A 1 106 ? -7.255 -4.229 16.080 1.00 94.50 106 THR A O 1
ATOM 843 N N . LEU A 1 107 ? -5.517 -5.572 16.602 1.00 95.50 107 LEU A N 1
ATOM 844 C CA . LEU A 1 107 ? -5.151 -5.898 15.222 1.00 95.50 107 LEU A CA 1
ATOM 845 C C . LEU A 1 107 ? -6.243 -6.771 14.594 1.00 95.50 107 LEU A C 1
ATOM 847 O O . LEU A 1 107 ? -6.680 -7.748 15.199 1.00 95.50 107 LEU A O 1
ATOM 851 N N . LEU A 1 108 ? -6.667 -6.411 13.388 1.00 94.75 108 LEU A N 1
ATOM 852 C CA . LEU A 1 108 ? -7.585 -7.196 12.570 1.00 94.75 108 LEU A CA 1
ATOM 853 C C . LEU A 1 108 ? -6.800 -8.115 11.639 1.00 94.75 108 LEU A C 1
ATOM 855 O O . LEU A 1 108 ? -7.002 -9.325 11.647 1.00 94.75 108 LEU A O 1
ATOM 859 N N . ASP A 1 109 ? -5.889 -7.538 10.861 1.00 94.38 109 ASP A N 1
ATOM 860 C CA . ASP A 1 109 ? -5.058 -8.254 9.904 1.00 94.38 109 ASP A CA 1
ATOM 861 C C . ASP A 1 109 ? -3.807 -7.458 9.509 1.00 94.38 109 ASP A C 1
ATOM 863 O O . ASP A 1 109 ? -3.632 -6.283 9.848 1.00 94.38 109 ASP A O 1
ATOM 867 N N . SER A 1 110 ? -2.927 -8.147 8.786 1.00 94.38 110 SER A N 1
ATOM 868 C CA . SER A 1 110 ? -1.705 -7.606 8.206 1.00 94.38 110 SER A CA 1
ATOM 869 C C . SER A 1 110 ? -1.546 -8.174 6.802 1.00 94.38 110 SER A C 1
ATOM 871 O O . SER A 1 110 ? -1.519 -9.395 6.636 1.00 94.38 110 SER A O 1
ATOM 873 N N . LEU A 1 111 ? -1.430 -7.306 5.800 1.00 92.81 111 LEU A N 1
ATOM 874 C CA . LEU A 1 111 ? -1.251 -7.696 4.402 1.00 92.81 111 LEU A CA 1
ATOM 875 C C . LEU A 1 111 ? -0.106 -6.909 3.768 1.00 92.81 111 LEU A C 1
ATOM 877 O O . LEU A 1 111 ? -0.017 -5.694 3.931 1.00 92.81 111 LEU A O 1
ATOM 881 N N . THR A 1 112 ? 0.732 -7.612 3.011 1.00 92.00 112 THR A N 1
ATOM 882 C CA . THR A 1 112 ? 1.821 -7.019 2.231 1.00 92.00 112 THR A CA 1
ATOM 883 C C . THR A 1 112 ? 1.351 -6.733 0.811 1.00 92.00 112 THR A C 1
ATOM 885 O O . THR A 1 112 ? 0.746 -7.593 0.159 1.00 92.00 112 THR A O 1
ATOM 888 N N . TYR A 1 113 ? 1.674 -5.542 0.319 1.00 90.38 113 TYR A N 1
ATOM 889 C CA . TYR A 1 113 ? 1.400 -5.093 -1.039 1.00 90.38 113 TYR A CA 1
ATOM 890 C C . TYR A 1 113 ? 2.665 -4.577 -1.717 1.00 90.38 113 TYR A C 1
ATOM 892 O O . TYR A 1 113 ? 3.595 -4.098 -1.071 1.00 90.38 113 TYR A O 1
ATOM 900 N N . PHE A 1 114 ? 2.656 -4.633 -3.044 1.00 88.31 114 PHE A N 1
ATOM 901 C CA . PHE A 1 114 ? 3.677 -4.058 -3.909 1.00 88.31 114 PHE A CA 1
ATOM 902 C C . PHE A 1 114 ? 3.048 -2.896 -4.667 1.00 88.31 114 PHE A C 1
ATOM 904 O O . PHE A 1 114 ? 2.112 -3.093 -5.447 1.00 88.31 114 PHE A O 1
ATOM 911 N N . ALA A 1 115 ? 3.525 -1.686 -4.402 1.00 89.12 115 ALA A N 1
ATOM 912 C CA . ALA A 1 115 ? 2.997 -0.460 -4.968 1.00 89.12 115 ALA A CA 1
ATOM 913 C C . ALA A 1 115 ? 3.876 0.034 -6.117 1.00 89.12 115 ALA A C 1
ATOM 915 O O . ALA A 1 115 ? 5.086 0.212 -5.969 1.00 89.12 115 ALA A O 1
ATOM 916 N N . PHE A 1 116 ? 3.237 0.267 -7.257 1.00 86.69 116 PHE A N 1
ATOM 917 C CA . PHE A 1 116 ? 3.860 0.682 -8.505 1.00 86.69 116 PHE A CA 1
ATOM 918 C C . PHE A 1 116 ? 3.350 2.058 -8.917 1.00 86.69 116 PHE A C 1
ATOM 920 O O . PHE A 1 116 ? 2.203 2.421 -8.633 1.00 86.69 116 PHE A O 1
ATOM 927 N N . ASP A 1 117 ? 4.177 2.786 -9.663 1.00 85.12 117 ASP A N 1
ATOM 928 C CA . ASP A 1 117 ? 3.771 4.017 -10.341 1.00 85.12 117 ASP A CA 1
ATOM 929 C C . ASP A 1 117 ? 2.940 3.699 -11.595 1.00 85.12 117 ASP A C 1
ATOM 931 O O . ASP A 1 117 ? 3.364 3.872 -12.735 1.00 85.12 117 ASP A O 1
ATOM 935 N N . GLY A 1 118 ? 1.755 3.136 -11.376 1.00 78.38 118 GLY A N 1
ATOM 936 C CA . GLY A 1 118 ? 0.790 2.806 -12.419 1.00 78.38 118 GLY A CA 1
ATOM 937 C C . GLY A 1 118 ? -0.571 3.421 -12.131 1.00 78.38 118 GLY A C 1
ATOM 938 O O . GLY A 1 118 ? -0.829 3.887 -11.020 1.00 78.38 118 GLY A O 1
ATOM 939 N N . PHE A 1 119 ? -1.444 3.404 -13.135 1.00 76.44 119 PHE A N 1
ATOM 940 C CA . PHE A 1 119 ? -2.811 3.919 -13.065 1.00 76.44 119 PHE A CA 1
ATOM 941 C C . PHE A 1 119 ? -3.812 2.891 -13.602 1.00 76.44 119 PHE A C 1
ATOM 943 O O . PHE A 1 119 ? -3.472 2.012 -14.392 1.00 76.44 119 PHE A O 1
ATOM 950 N N . GLY A 1 120 ? -5.060 3.025 -13.175 1.00 67.56 120 GLY A N 1
ATOM 951 C CA . GLY A 1 120 ? -6.237 2.420 -13.783 1.00 67.56 120 GLY A CA 1
ATOM 952 C C . GLY A 1 120 ? -6.958 3.377 -14.724 1.00 67.56 120 GLY A C 1
ATOM 953 O O . GLY A 1 120 ? -6.883 4.594 -14.545 1.00 67.56 120 GLY A O 1
ATOM 954 N N . TYR A 1 121 ? -7.685 2.841 -15.704 1.00 66.00 121 TYR A N 1
ATOM 955 C CA . TYR A 1 121 ? -8.567 3.657 -16.539 1.00 66.00 121 TYR A CA 1
ATOM 956 C C . TYR A 1 121 ? -9.795 4.120 -15.745 1.00 66.00 121 TYR A C 1
ATOM 958 O O . TYR A 1 121 ? -10.267 3.423 -14.847 1.00 66.00 121 TYR A O 1
ATOM 966 N N . TYR A 1 122 ? -10.339 5.286 -16.102 1.00 61.59 122 TYR A N 1
ATOM 967 C CA . TYR A 1 122 ? -11.475 5.900 -15.401 1.00 61.59 122 TYR A CA 1
ATOM 968 C C . TYR A 1 122 ? -12.731 5.010 -15.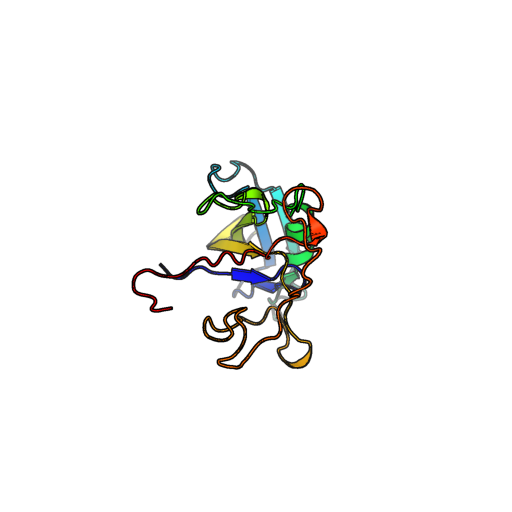381 1.00 61.59 122 TYR A C 1
ATOM 970 O O . TYR A 1 122 ? -13.492 5.039 -14.419 1.00 61.59 122 TYR A O 1
ATOM 978 N N . GLU A 1 123 ? -12.922 4.181 -16.410 1.00 70.00 123 GLU A N 1
ATOM 979 C CA . GLU A 1 123 ? -14.046 3.239 -16.531 1.00 70.00 123 GLU A CA 1
ATOM 980 C C . GLU A 1 123 ? -13.917 2.026 -15.602 1.00 70.00 123 GLU A C 1
ATOM 982 O O . GLU A 1 123 ? -14.904 1.368 -15.286 1.00 70.00 123 GLU A O 1
ATOM 987 N N . GLN A 1 124 ? -12.699 1.720 -15.152 1.00 62.66 124 GLN A N 1
ATOM 988 C CA . GLN A 1 124 ? -12.407 0.539 -14.339 1.00 62.66 124 GLN A CA 1
ATOM 989 C C . GLN A 1 124 ? -12.564 0.814 -12.835 1.00 62.66 124 GLN A C 1
ATOM 991 O O . GLN A 1 124 ? -12.318 -0.064 -12.006 1.00 62.66 124 GLN A O 1
ATOM 996 N N . GLY A 1 125 ? -12.966 2.035 -12.477 1.00 66.38 125 GLY A N 1
ATOM 997 C CA . GLY A 1 125 ? -13.137 2.458 -11.101 1.00 66.38 125 GLY A CA 1
ATOM 998 C C . GLY A 1 125 ? -11.806 2.547 -10.362 1.00 66.38 125 GLY A C 1
ATOM 999 O O . GLY A 1 125 ? -10.879 3.248 -10.762 1.00 66.38 125 GLY A O 1
ATOM 1000 N N . TYR A 1 126 ? -11.745 1.890 -9.215 1.00 63.50 126 TYR A N 1
ATOM 1001 C CA . TYR A 1 126 ? -10.786 2.193 -8.172 1.00 63.50 126 TYR A CA 1
ATOM 1002 C C . TYR A 1 126 ? -9.672 1.145 -8.059 1.00 63.50 126 TYR A C 1
ATOM 1004 O O . TYR A 1 126 ? -9.978 -0.023 -7.837 1.00 63.50 126 TYR A O 1
ATOM 1012 N N . ASN A 1 127 ? -8.402 1.567 -8.182 1.00 67.62 127 ASN A N 1
ATOM 1013 C CA . ASN A 1 127 ? -7.203 0.710 -8.268 1.00 67.62 127 ASN A CA 1
ATOM 1014 C C . ASN A 1 127 ? -7.480 -0.640 -8.966 1.00 67.62 127 ASN A C 1
ATOM 1016 O O . ASN A 1 127 ? -7.426 -1.697 -8.324 1.00 67.62 127 ASN A O 1
ATOM 1020 N N . PRO A 1 128 ? -7.844 -0.622 -10.259 1.00 63.72 128 PRO A N 1
ATOM 1021 C CA . PRO A 1 128 ? -8.232 -1.834 -10.952 1.00 63.72 128 PRO A CA 1
ATOM 1022 C C . PRO A 1 128 ? -7.056 -2.796 -11.010 1.00 63.72 128 PRO A C 1
ATOM 1024 O O . PRO A 1 128 ? -5.928 -2.436 -11.352 1.00 63.72 128 PRO A O 1
ATOM 1027 N N . THR A 1 129 ? -7.328 -4.058 -10.692 1.00 61.00 129 THR A N 1
ATOM 1028 C CA . THR A 1 129 ? -6.351 -5.107 -10.948 1.00 61.00 129 THR A CA 1
ATOM 1029 C C . THR A 1 129 ? -6.305 -5.319 -12.451 1.00 61.00 129 THR A C 1
ATOM 1031 O O . THR A 1 129 ? -7.183 -5.966 -13.019 1.00 61.00 129 THR A O 1
ATOM 1034 N N . HIS A 1 130 ? -5.280 -4.772 -13.102 1.00 57.00 130 HIS A N 1
ATOM 1035 C CA . HIS A 1 130 ? -4.949 -5.149 -14.470 1.00 57.00 130 HIS A CA 1
ATOM 1036 C C . HIS A 1 130 ? -4.669 -6.653 -14.466 1.00 57.00 130 HIS A C 1
ATOM 1038 O O . HIS A 1 130 ? -3.672 -7.118 -13.896 1.00 57.00 130 HIS A O 1
ATOM 1044 N N . ILE A 1 131 ? -5.609 -7.431 -15.012 1.00 53.28 131 ILE A N 1
ATOM 1045 C CA . ILE A 1 131 ? -5.448 -8.875 -15.194 1.00 53.28 131 ILE A CA 1
ATOM 1046 C C . ILE A 1 131 ? -4.107 -9.071 -15.918 1.00 53.28 131 ILE A C 1
ATOM 1048 O O . ILE A 1 131 ? -3.835 -8.335 -16.870 1.00 53.28 131 ILE A O 1
ATOM 1052 N N . PRO A 1 132 ? -3.260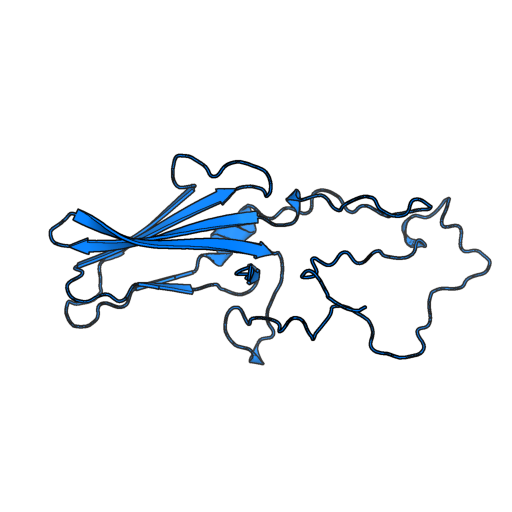 -10.040 -15.513 1.00 48.19 132 PRO A N 1
ATOM 1053 C CA . PRO A 1 132 ? -1.928 -10.279 -16.094 1.00 48.19 132 PRO A CA 1
ATOM 1054 C C . PRO A 1 132 ? -1.927 -10.700 -17.584 1.00 48.19 132 PRO A C 1
ATOM 1056 O O . PRO A 1 132 ? -0.951 -11.268 -18.064 1.00 48.19 132 PRO A O 1
ATOM 1059 N N . GLN A 1 133 ? -3.017 -10.446 -18.309 1.00 46.00 133 GLN A N 1
ATOM 1060 C CA . GLN A 1 133 ? -3.217 -10.719 -19.729 1.00 46.00 133 GLN A CA 1
ATOM 1061 C C . GLN A 1 133 ? -3.308 -9.447 -20.584 1.00 46.00 133 GLN A C 1
ATOM 1063 O O . GLN A 1 133 ? -3.186 -9.557 -21.796 1.00 46.00 133 GLN A O 1
ATOM 1068 N N . GLN A 1 134 ? -3.431 -8.247 -19.999 1.00 47.19 134 GLN A N 1
ATOM 1069 C CA . GLN A 1 134 ? -3.047 -7.017 -20.708 1.00 47.19 134 GLN A CA 1
ATOM 1070 C C . GLN A 1 134 ? -1.578 -6.760 -20.425 1.00 47.19 134 GLN A C 1
ATOM 1072 O O . GLN A 1 134 ? -1.163 -5.890 -19.663 1.00 47.19 134 GLN A O 1
ATOM 1077 N N . THR A 1 135 ? -0.794 -7.674 -20.970 1.00 48.69 135 THR A N 1
ATOM 1078 C CA . THR A 1 135 ? 0.645 -7.611 -20.977 1.00 48.69 135 THR A CA 1
ATOM 1079 C C . THR A 1 135 ? 0.995 -6.304 -21.706 1.00 48.69 135 THR A C 1
ATOM 1081 O O . THR A 1 135 ? 0.383 -5.976 -22.719 1.00 48.69 135 THR A O 1
ATOM 1084 N N . GLY A 1 136 ? 1.917 -5.495 -21.171 1.00 49.88 136 GLY A N 1
ATOM 1085 C CA . GLY A 1 136 ? 2.401 -4.256 -21.809 1.00 49.88 136 GLY A CA 1
ATOM 1086 C C . GLY A 1 136 ? 3.204 -4.521 -23.088 1.00 49.88 136 GLY A C 1
ATOM 1087 O O . GLY A 1 136 ? 4.217 -3.877 -23.337 1.00 49.88 136 GLY A O 1
ATOM 1088 N N . PHE A 1 137 ? 2.790 -5.530 -23.842 1.00 52.78 137 PHE A N 1
ATOM 1089 C CA . PHE A 1 137 ? 3.360 -5.980 -25.078 1.00 52.78 137 PHE A CA 1
ATOM 1090 C C . PHE A 1 137 ? 2.461 -5.485 -26.186 1.00 52.78 137 PHE A C 1
ATOM 1092 O O . PHE A 1 137 ? 1.248 -5.326 -26.064 1.00 52.78 137 PHE A O 1
ATOM 1099 N N . LEU A 1 138 ? 3.128 -5.229 -27.284 1.00 52.62 138 LEU A N 1
ATOM 1100 C CA . LEU A 1 138 ? 2.494 -4.996 -28.545 1.00 52.62 138 LEU A CA 1
ATOM 1101 C C . LEU A 1 138 ? 1.713 -6.263 -28.941 1.00 52.62 138 LEU A C 1
ATOM 1103 O O . LEU A 1 138 ? 2.218 -7.377 -28.775 1.00 52.62 138 LEU A O 1
ATOM 1107 N N . ASP A 1 139 ? 0.481 -6.094 -29.428 1.00 51.84 139 ASP A N 1
ATOM 1108 C CA . ASP A 1 139 ? -0.303 -7.179 -30.023 1.00 51.84 139 ASP A CA 1
ATOM 1109 C C . ASP A 1 139 ? 0.516 -7.930 -31.084 1.00 51.84 139 ASP A C 1
ATOM 1111 O O . ASP A 1 139 ? 1.500 -7.430 -31.619 1.00 51.84 139 ASP A O 1
ATOM 1115 N N . LYS A 1 140 ? 0.111 -9.141 -31.470 1.00 56.00 140 LYS A N 1
ATOM 1116 C CA . LYS A 1 140 ? 0.759 -9.819 -32.601 1.00 56.00 140 LYS A CA 1
ATOM 1117 C C . LYS A 1 140 ? 0.457 -9.071 -33.910 1.00 56.00 140 LYS A C 1
ATOM 1119 O O . LYS A 1 140 ? -0.523 -9.377 -34.587 1.00 56.00 140 LYS A O 1
ATOM 1124 N N . GLN A 1 141 ? 1.303 -8.111 -34.274 1.00 59.88 141 GLN A N 1
ATOM 1125 C CA . GLN A 1 141 ? 1.228 -7.327 -35.508 1.00 59.88 141 GLN A CA 1
ATOM 1126 C C . GLN A 1 141 ? 2.631 -7.019 -36.054 1.00 59.88 141 GLN A C 1
ATOM 1128 O O . GLN A 1 141 ? 3.647 -7.299 -35.417 1.00 59.88 141 GLN A O 1
ATOM 1133 N N . ASN A 1 142 ? 2.687 -6.442 -37.255 1.00 72.38 142 ASN A N 1
ATOM 1134 C CA . ASN A 1 142 ? 3.923 -5.902 -37.813 1.00 72.38 142 ASN A CA 1
ATOM 1135 C C . ASN A 1 142 ? 4.141 -4.492 -37.257 1.00 72.38 142 ASN A C 1
ATOM 1137 O O . ASN A 1 142 ? 3.330 -3.602 -37.515 1.00 72.38 142 ASN A O 1
ATOM 1141 N N . TYR A 1 143 ? 5.237 -4.283 -36.530 1.00 59.78 143 TYR A N 1
ATOM 1142 C CA . TYR A 1 143 ? 5.598 -2.971 -35.998 1.00 59.78 143 TYR A CA 1
ATOM 1143 C C . TYR A 1 143 ? 6.717 -2.345 -36.810 1.00 59.78 143 TYR A C 1
ATOM 1145 O O . TYR A 1 143 ? 7.744 -2.971 -37.072 1.00 59.78 143 TYR A O 1
ATOM 1153 N N . TYR A 1 144 ? 6.520 -1.082 -37.172 1.00 57.47 144 TYR A N 1
ATOM 1154 C CA . TYR A 1 144 ? 7.590 -0.248 -37.688 1.00 57.47 144 TYR A CA 1
ATOM 1155 C C . TYR A 1 144 ? 8.484 0.143 -36.515 1.00 57.47 144 TYR A C 1
ATOM 1157 O O . TYR A 1 144 ? 8.045 0.832 -35.595 1.00 57.47 144 TYR A O 1
ATOM 1165 N N . TYR A 1 145 ? 9.731 -0.309 -36.534 1.00 60.75 145 TYR A N 1
ATOM 1166 C CA . TYR A 1 145 ? 10.775 0.277 -35.707 1.00 60.75 145 TYR A CA 1
ATOM 1167 C C . TYR A 1 145 ? 11.503 1.339 -36.530 1.00 60.75 145 TYR A C 1
ATOM 1169 O O . TYR A 1 145 ? 11.532 1.273 -37.761 1.00 60.75 145 TYR A O 1
ATOM 1177 N N . TRP A 1 146 ? 12.074 2.339 -35.860 1.00 57.12 146 TRP A N 1
ATOM 1178 C CA . TRP A 1 146 ? 12.918 3.317 -36.535 1.00 57.12 146 TRP A CA 1
ATOM 1179 C C . TRP A 1 146 ? 14.118 2.586 -37.155 1.00 57.12 146 TRP A C 1
ATOM 1181 O O . TRP A 1 146 ? 15.016 2.130 -36.448 1.00 57.12 146 TRP A O 1
ATOM 1191 N N . ALA A 1 147 ? 14.136 2.489 -38.483 1.00 60.69 147 ALA A N 1
ATOM 1192 C CA . ALA A 1 147 ? 15.225 1.923 -39.270 1.00 60.69 147 ALA A CA 1
ATOM 1193 C C . ALA A 1 147 ? 15.754 3.002 -40.228 1.00 60.69 147 ALA A C 1
ATOM 1195 O O . ALA A 1 147 ? 15.396 3.036 -41.401 1.00 60.69 147 ALA A O 1
ATOM 1196 N N . ASP A 1 148 ? 16.567 3.923 -39.710 1.00 69.69 148 ASP A N 1
ATOM 1197 C CA . ASP A 1 148 ? 17.329 4.877 -40.523 1.00 69.69 148 ASP A CA 1
ATOM 1198 C C . ASP A 1 148 ? 18.740 4.313 -40.713 1.00 69.69 148 ASP A C 1
ATOM 1200 O O . ASP A 1 148 ? 19.342 3.813 -39.761 1.00 69.69 148 ASP A O 1
ATOM 1204 N N . ALA A 1 149 ? 19.270 4.385 -41.934 1.00 70.12 149 ALA A N 1
ATOM 1205 C CA . ALA A 1 149 ? 20.637 3.970 -42.246 1.00 70.12 149 ALA A CA 1
ATOM 1206 C C . ALA A 1 149 ? 21.699 4.812 -41.508 1.00 70.12 149 ALA A C 1
ATOM 1208 O O . ALA A 1 149 ? 22.840 4.375 -41.384 1.00 70.12 149 ALA A O 1
ATOM 1209 N N . ASN A 1 150 ? 21.319 5.988 -41.000 1.00 75.00 150 ASN A N 1
ATOM 1210 C CA . ASN A 1 150 ? 22.150 6.858 -40.171 1.00 75.00 150 ASN A CA 1
ATOM 1211 C C . ASN A 1 150 ? 21.961 6.635 -38.662 1.00 75.00 150 ASN A C 1
ATOM 1213 O O . ASN A 1 150 ? 22.554 7.373 -37.877 1.00 75.00 150 ASN A O 1
ATOM 1217 N N . ASN A 1 151 ? 21.147 5.656 -38.243 1.00 71.56 151 ASN A N 1
ATOM 1218 C CA . ASN A 1 151 ? 20.995 5.317 -36.829 1.00 71.56 151 ASN A CA 1
ATOM 1219 C C . ASN A 1 151 ? 22.371 4.961 -36.237 1.00 71.56 151 ASN A C 1
ATOM 1221 O O . ASN A 1 151 ? 23.048 4.041 -36.704 1.00 71.56 151 ASN A O 1
ATOM 1225 N N . SER A 1 152 ? 22.781 5.694 -35.204 1.00 75.38 152 SER A N 1
ATOM 1226 C CA . SER A 1 152 ? 24.032 5.494 -34.482 1.00 75.38 152 SER A CA 1
ATOM 1227 C C . SER A 1 152 ? 23.730 5.307 -32.997 1.00 75.38 152 SER A C 1
ATOM 1229 O O . SER A 1 152 ? 23.998 6.190 -32.175 1.00 75.38 152 SER A O 1
ATOM 1231 N N . PRO A 1 153 ? 23.236 4.124 -32.594 1.00 70.25 153 PRO A N 1
ATOM 1232 C CA . PRO A 1 153 ? 22.846 3.877 -31.210 1.00 70.25 153 PRO A CA 1
ATOM 1233 C C . PRO A 1 153 ? 24.069 3.867 -30.270 1.00 70.25 153 PRO A C 1
ATOM 1235 O O . PRO A 1 153 ? 23.932 4.018 -29.055 1.00 70.25 153 PRO A O 1
ATOM 1238 N N . LEU A 1 154 ? 25.291 3.769 -30.814 1.00 70.44 154 LEU A N 1
ATOM 1239 C CA . LEU A 1 154 ? 26.537 4.025 -30.084 1.00 70.44 154 LEU A CA 1
ATOM 1240 C C . LEU A 1 154 ? 26.640 5.479 -29.599 1.00 70.44 154 LEU A C 1
ATOM 1242 O O . LEU A 1 154 ? 27.036 5.700 -28.456 1.00 70.44 154 LEU A O 1
ATOM 1246 N N . ALA A 1 155 ? 26.287 6.447 -30.448 1.00 76.50 155 ALA A N 1
ATOM 1247 C CA . ALA A 1 155 ? 26.473 7.875 -30.201 1.00 76.50 155 ALA A CA 1
ATOM 1248 C C . ALA A 1 155 ? 25.212 8.573 -29.666 1.00 76.50 155 ALA A C 1
ATOM 1250 O O . ALA A 1 155 ? 25.334 9.508 -28.875 1.00 76.50 155 ALA A O 1
ATOM 1251 N N . ASN A 1 156 ? 24.015 8.120 -30.053 1.00 74.56 156 ASN A N 1
ATOM 1252 C CA . ASN A 1 156 ? 22.746 8.703 -29.630 1.00 74.56 156 ASN A CA 1
ATOM 1253 C C . ASN A 1 156 ? 21.919 7.714 -28.785 1.00 74.56 156 ASN A C 1
ATOM 1255 O O . ASN A 1 156 ? 21.344 6.761 -29.315 1.00 74.56 156 ASN A O 1
ATOM 1259 N N . PRO A 1 157 ? 21.795 7.943 -27.466 1.00 69.19 157 PRO A N 1
ATOM 1260 C CA . PRO A 1 157 ? 20.977 7.098 -26.606 1.00 69.19 157 PRO A CA 1
ATOM 1261 C C . PRO A 1 157 ? 19.491 7.062 -26.992 1.00 69.19 157 PRO A C 1
ATOM 1263 O O . PRO A 1 157 ? 18.832 6.060 -26.740 1.00 69.19 157 PRO A O 1
ATOM 1266 N N . LEU A 1 158 ? 18.948 8.112 -27.613 1.00 68.56 158 LEU A N 1
ATOM 1267 C CA . LEU A 1 158 ? 17.528 8.168 -27.988 1.00 68.56 158 LEU A CA 1
ATOM 1268 C C . LEU A 1 158 ? 17.174 7.243 -29.164 1.00 68.56 158 LEU A C 1
ATOM 1270 O O . LEU A 1 158 ? 16.000 6.968 -29.383 1.00 68.56 158 LEU A O 1
ATOM 1274 N N . GLU A 1 159 ? 18.177 6.747 -29.893 1.00 70.44 159 GLU A N 1
ATOM 1275 C CA . GLU A 1 159 ? 18.007 5.857 -31.052 1.00 70.44 159 GLU A CA 1
ATOM 1276 C C . GLU A 1 159 ? 18.124 4.363 -30.687 1.00 70.44 159 GLU A C 1
ATOM 1278 O O . GLU A 1 159 ? 18.065 3.481 -31.547 1.00 70.44 159 GLU A O 1
ATOM 1283 N N . ARG A 1 160 ? 18.302 4.058 -29.397 1.00 70.56 160 ARG A N 1
ATOM 1284 C CA . ARG A 1 160 ? 18.427 2.691 -28.876 1.00 70.56 160 ARG A CA 1
ATOM 1285 C C . ARG A 1 160 ? 17.053 2.052 -28.677 1.00 70.56 160 ARG A C 1
ATOM 1287 O O . ARG A 1 160 ? 16.093 2.725 -28.307 1.00 70.56 160 ARG A O 1
ATOM 1294 N N . ALA A 1 161 ? 16.969 0.737 -28.883 1.00 63.09 161 ALA A N 1
ATOM 1295 C CA . ALA A 1 161 ? 15.747 -0.017 -28.620 1.00 63.09 161 ALA A CA 1
ATOM 1296 C C . ALA A 1 161 ? 15.362 0.069 -27.130 1.00 63.09 161 ALA A C 1
ATOM 1298 O O . ALA A 1 161 ? 16.205 -0.084 -26.247 1.00 63.09 161 ALA A O 1
ATOM 1299 N N . GLY A 1 162 ? 14.080 0.310 -26.849 1.00 57.09 162 GLY A N 1
ATOM 1300 C CA . GLY A 1 162 ? 13.557 0.286 -25.484 1.00 57.09 162 GLY A CA 1
ATOM 1301 C C . GLY A 1 162 ? 13.612 -1.120 -24.876 1.00 57.09 162 GLY A C 1
ATOM 1302 O O . GLY A 1 162 ? 13.597 -2.121 -25.587 1.00 57.09 162 GLY A O 1
ATOM 1303 N N . THR A 1 163 ? 13.656 -1.205 -23.547 1.00 57.72 163 THR A N 1
ATOM 1304 C CA . THR A 1 163 ? 13.552 -2.476 -22.812 1.00 57.72 163 THR A CA 1
ATOM 1305 C C . THR A 1 163 ? 12.229 -2.539 -22.060 1.00 57.72 163 THR A C 1
ATOM 1307 O O . THR A 1 163 ? 11.814 -1.554 -21.454 1.00 57.72 163 THR A O 1
ATOM 1310 N N . ILE A 1 164 ? 11.599 -3.715 -22.047 1.00 59.78 164 ILE A N 1
ATOM 1311 C CA . ILE A 1 164 ? 10.466 -4.033 -21.174 1.00 59.78 164 ILE A CA 1
ATOM 1312 C C . ILE A 1 164 ? 10.965 -5.019 -20.119 1.00 59.78 164 ILE A C 1
ATOM 1314 O O . ILE A 1 164 ? 11.602 -6.016 -20.446 1.00 59.78 164 ILE A O 1
ATOM 1318 N N . THR A 1 165 ? 10.684 -4.749 -18.847 1.00 57.44 165 THR A N 1
ATOM 1319 C CA . THR A 1 165 ? 10.912 -5.705 -17.755 1.00 57.44 165 THR A CA 1
ATOM 1320 C C . THR A 1 165 ? 9.571 -6.069 -17.151 1.00 57.44 165 THR A C 1
ATOM 1322 O O . THR A 1 165 ? 8.810 -5.193 -16.744 1.00 57.44 165 THR A O 1
ATOM 1325 N N . ALA A 1 166 ? 9.288 -7.365 -17.085 1.00 60.44 166 ALA A N 1
ATOM 1326 C CA . ALA A 1 166 ? 8.063 -7.888 -16.508 1.00 60.44 166 ALA A CA 1
ATOM 1327 C C . ALA A 1 166 ? 8.397 -8.851 -15.368 1.00 60.44 166 ALA A C 1
ATOM 1329 O O . ALA A 1 166 ? 9.270 -9.708 -15.498 1.00 60.44 166 ALA A O 1
ATOM 1330 N N . TYR A 1 167 ? 7.675 -8.730 -14.255 1.00 58.75 167 TYR A N 1
ATOM 1331 C CA . TYR A 1 167 ? 7.690 -9.747 -13.212 1.00 58.75 167 TYR A CA 1
ATOM 1332 C C . TYR A 1 167 ? 6.644 -10.811 -13.559 1.00 58.75 167 TYR A C 1
ATOM 1334 O O . TYR A 1 167 ? 5.441 -10.571 -13.426 1.00 58.75 167 TYR A O 1
ATOM 1342 N N . LEU A 1 168 ? 7.099 -11.968 -14.041 1.00 61.97 168 LEU A N 1
ATOM 1343 C CA . LEU A 1 168 ? 6.232 -13.057 -14.487 1.00 61.97 168 LEU A CA 1
ATOM 1344 C C . LEU A 1 168 ? 6.203 -14.192 -13.450 1.00 61.97 168 LEU A C 1
ATOM 1346 O O . LEU A 1 168 ? 7.241 -14.524 -12.872 1.00 61.97 168 LEU A O 1
ATOM 1350 N N . PRO A 1 169 ? 5.033 -14.805 -13.189 1.00 57.19 169 PRO A N 1
ATOM 1351 C CA . PRO A 1 169 ? 4.959 -15.991 -12.347 1.00 57.19 169 PRO A CA 1
ATOM 1352 C C . PRO A 1 169 ? 5.699 -17.171 -12.993 1.00 57.19 169 PRO A C 1
ATOM 1354 O O . PRO A 1 169 ? 5.834 -17.263 -14.212 1.00 57.19 169 PRO A O 1
ATOM 1357 N N . THR A 1 170 ? 6.168 -18.107 -12.168 1.00 54.75 170 THR A N 1
ATOM 1358 C CA . THR A 1 170 ? 6.840 -19.325 -12.637 1.00 54.75 170 THR A CA 1
ATOM 1359 C C . THR A 1 170 ? 5.913 -20.134 -13.555 1.00 54.75 170 THR A C 1
ATOM 1361 O O . THR A 1 170 ? 4.767 -20.388 -13.189 1.00 54.75 170 THR A O 1
ATOM 1364 N N . GLY A 1 171 ? 6.403 -20.543 -14.732 1.00 52.94 171 GLY A N 1
ATOM 1365 C CA . GLY A 1 171 ? 5.622 -21.295 -15.729 1.00 52.94 171 GLY A CA 1
ATOM 1366 C C . GLY A 1 171 ? 4.845 -20.436 -16.735 1.00 52.94 171 GLY A C 1
ATOM 1367 O O . GLY A 1 171 ? 4.002 -20.962 -17.456 1.00 52.94 171 GLY A O 1
ATOM 1368 N N . TYR A 1 172 ? 5.106 -19.128 -16.788 1.00 50.41 172 TYR A N 1
ATOM 1369 C CA . TYR A 1 172 ? 4.545 -18.246 -17.810 1.00 50.41 172 TYR A CA 1
ATOM 1370 C C . TYR A 1 172 ? 5.228 -18.479 -19.168 1.00 50.41 172 TYR A C 1
ATOM 1372 O O . TYR A 1 172 ? 6.457 -18.458 -19.249 1.00 50.41 172 TYR A O 1
ATOM 1380 N N . TYR A 1 173 ? 4.436 -18.692 -20.221 1.00 51.88 173 TYR A N 1
ATOM 1381 C CA . TYR A 1 173 ? 4.918 -18.757 -21.602 1.00 51.88 173 TYR A CA 1
ATOM 1382 C C . TYR A 1 173 ? 4.798 -17.366 -22.232 1.00 51.88 173 TYR A C 1
ATOM 1384 O O . TYR A 1 173 ? 3.733 -16.753 -22.146 1.00 51.88 173 TYR A O 1
ATOM 1392 N N . VAL A 1 174 ? 5.897 -16.879 -22.813 1.00 54.75 174 VAL A N 1
ATOM 1393 C CA . VAL A 1 174 ? 5.972 -15.626 -23.586 1.00 54.75 174 VAL A CA 1
ATOM 1394 C C . VAL A 1 174 ? 5.846 -15.951 -25.066 1.00 54.75 174 VAL A C 1
ATOM 1396 O O . VAL A 1 174 ? 6.489 -16.940 -25.488 1.00 54.75 174 VAL A O 1
#

Radius of gyration: 21.23 Å; Cα contacts (8 Å, |Δi|>4): 292; chains: 1; bounding box: 51×31×67 Å

Mean predicted aligned error: 10.55 Å

Solvent-accessible surface area (backbone atoms only — not comparable to full-atom values): 11120 Å² total; per-residue (Å²): 131,89,80,46,74,40,29,30,73,18,62,39,75,49,75,51,70,53,89,82,39,62,24,38,36,42,34,34,26,66,32,50,60,94,55,77,74,57,95,58,65,73,42,79,48,72,50,67,36,88,39,91,92,43,42,64,43,80,42,72,51,13,69,71,51,48,78,66,45,45,80,92,71,86,84,79,64,69,102,54,85,86,77,78,77,70,56,58,52,31,29,32,33,41,41,34,39,28,38,23,41,97,93,39,78,42,81,74,53,76,50,68,35,42,36,33,91,35,68,48,56,82,90,60,58,70,39,45,81,76,57,93,78,74,54,99,60,81,72,100,70,91,77,91,67,96,81,56,95,81,68,47,51,90,82,36,7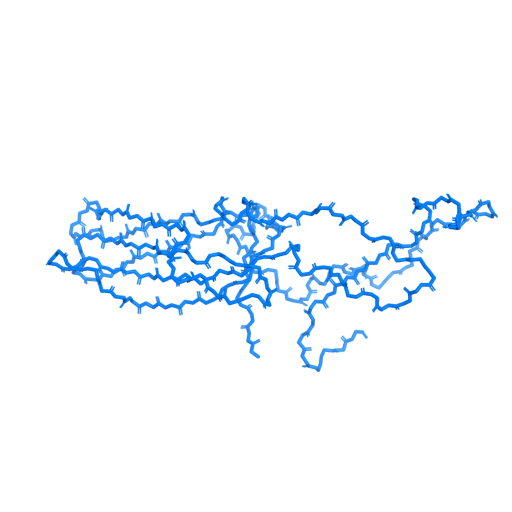4,90,69,43,68,85,86,86,87,80,94,72,65,92,90,70,84,132